Protein 4BGC (pdb70)

B-factor: mean 17.11, std 7.93, range [4.92, 51.23]

GO terms:
  GO:0048471 perinuclear region of cytoplasm (C, IDA)
  GO:0005249 voltage-gated potassium channel activity (F, IDA)
  GO:0005886 plasma membrane (C, IDA)
  GO:0005886 plasma membrane (C, EXP)
  GO:0005244 voltage-gated monoatomic ion channel activity (F, TAS)
  GO:0008076 voltage-gated potassium channel complex (C, TAS)
  GO:0006813 potassium ion transport (P, TAS)
  GO:0005886 plasma membrane (C, TAS)
  GO:0005515 protein binding (F, IPI)

Organism: Homo sapiens (NCBI:txid9606)

Nearest PDB structures (foldseek):
  4bgc-assembly1_A  TM=1.006E+00  e=9.300E-21  Homo sapiens
  6ebk-assembly1_B  TM=9.805E-01  e=2.936E-17  Rattus norvegicus
  3lut-assembly1_B  TM=9.802E-01  e=4.662E-17  Rattus norvegicus
  6ebl-assembly1_D  TM=9.834E-01  e=4.662E-17  Rattus norvegicus
  1eoe-assembly1_A  TM=9.773E-01  e=3.381E-16  Aplysia californica

Solvent-accessible surface area: 6083 Å² total

Secondary structure (DSSP, 8-state):
--EEEEEETTEEEEEETTT---TTSTTT-HHHHGGGEETTTTEEEE-S-HHHHHHHHHHHHTTS-----TTS-HHHHHHHHHHTT--HHHHHHHHHHHT--

Sequence (101 aa):
MERVVVIINISGLRFETQLKTLQFPETLLLGDPKRRMRRYFDPLRNEYFFDRNRPSFDAILYYYYQSGGRRIRRPVNVPIDIFSSEEIRFYQLGEEEAMMEKFRREDEGFL

CATH classification: 3.30.710.10

Structure (mmCIF, N/CA/C/O backbone):
data_4BGC
#
_entry.id   4BGC
#
_cell.length_a   59.740
_cell.length_b   59.740
_cell.length_c   62.330
_cell.angle_alpha   90.00
_cell.angle_beta   90.00
_cell.angle_gamma   90.00
#
_symmetry.space_group_name_H-M   'I 4'
#
loop_
_entity.id
_entity.type
_entity.pdbx_description
1 polymer 'POTASSIUM VOLTAGE-GATED CHANNEL SUBFAMILY A MEMBER 3'
2 water water
#
loop_
_atom_site.group_PDB
_atom_site.id
_atom_site.type_symbol
_atom_site.label_atom_id
_atom_site.label_alt_id
_atom_site.label_comp_id
_atom_site.label_asym_id
_atom_site.label_entity_id
_atom_site.label_seq_id
_atom_site.pdbx_PDB_ins_code
_atom_site.Cartn_x
_atom_site.Cartn_y
_atom_site.Cartn_z
_atom_site.occupancy
_atom_site.B_iso_or_equiv
_atom_site.auth_seq_id
_atom_site.auth_comp_id
_atom_site.auth_asym_id
_atom_site.auth_atom_id
_atom_site.pdbx_PDB_model_num
ATOM 1 N N . MET A 1 1 ? 19.176 -0.203 -32.339 1.00 34.62 51 MET A N 1
ATOM 2 C CA . MET A 1 1 ? 20.569 0.027 -31.845 1.00 32.12 51 MET A CA 1
ATOM 3 C C . MET A 1 1 ? 20.645 -0.015 -30.300 1.00 31.04 51 MET A C 1
ATOM 4 O O . MET A 1 1 ? 20.635 -1.112 -29.700 1.00 31.49 51 MET A O 1
ATOM 6 N N . GLU A 1 2 ? 20.756 1.152 -29.682 1.00 27.95 52 GLU A N 1
ATOM 7 C CA . GLU A 1 2 ? 20.866 1.321 -28.259 1.00 27.87 52 GLU A CA 1
ATOM 8 C C . GLU A 1 2 ? 19.557 0.967 -27.606 1.00 22.13 52 GLU A C 1
ATOM 9 O O . GLU A 1 2 ? 19.551 0.465 -26.487 1.00 25.01 52 GLU A O 1
ATOM 15 N N . ARG A 1 3 ? 18.429 1.241 -28.228 1.00 17.01 53 ARG A N 1
ATOM 16 C CA . ARG A 1 3 ? 17.127 1.012 -27.564 1.00 17.59 53 ARG A CA 1
ATOM 17 C C . ARG A 1 3 ? 16.840 -0.505 -27.575 1.00 18.44 53 ARG A C 1
ATOM 18 O O . ARG A 1 3 ? 17.095 -1.185 -28.589 1.00 20.01 53 ARG A O 1
ATOM 26 N N . VAL A 1 4 ? 16.358 -1.054 -26.476 1.00 13.26 54 VAL A N 1
ATOM 27 C CA . VAL A 1 4 ? 15.963 -2.436 -26.297 1.00 15.49 54 VAL A CA 1
ATOM 28 C C . VAL A 1 4 ? 14.538 -2.460 -25.779 1.00 13.56 54 VAL A C 1
ATOM 29 O O . VAL A 1 4 ? 14.207 -1.684 -24.862 1.00 15.05 54 VAL A O 1
ATOM 33 N N . VAL A 1 5 ? 13.792 -3.394 -26.313 1.00 11.91 55 VAL A N 1
ATOM 34 C CA A VAL A 1 5 ? 12.379 -3.629 -25.911 0.50 10.11 55 VAL A CA 1
ATOM 35 C CA B VAL A 1 5 ? 12.397 -3.593 -25.872 0.50 11.31 55 VAL A CA 1
ATOM 36 C C . VAL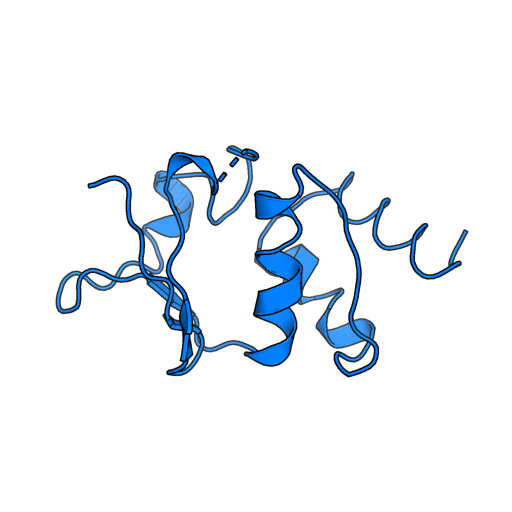 A 1 5 ? 12.316 -4.940 -25.143 1.00 10.69 55 VAL A C 1
ATOM 37 O O . VAL A 1 5 ? 12.771 -5.972 -25.662 1.00 10.67 55 VAL A O 1
ATOM 44 N N . ILE A 1 6 ? 11.750 -4.859 -23.940 1.00 9.41 56 ILE A N 1
ATOM 45 C CA A ILE A 1 6 ? 11.540 -6.025 -23.078 0.80 8.44 56 ILE A CA 1
ATOM 46 C CA B ILE A 1 6 ? 11.529 -5.996 -23.053 0.20 8.85 56 ILE A CA 1
ATOM 47 C C . ILE A 1 6 ? 10.035 -6.132 -22.850 1.00 9.45 56 ILE A C 1
ATOM 48 O O . ILE A 1 6 ? 9.442 -5.211 -22.277 1.00 10.25 56 ILE A O 1
ATOM 57 N N . ASN A 1 7 ? 9.478 -7.234 -23.302 1.00 8.30 57 ASN A N 1
ATOM 58 C CA . ASN A 1 7 ? 8.062 -7.463 -23.201 1.00 8.74 57 ASN A CA 1
ATOM 59 C C . ASN A 1 7 ? 7.808 -8.423 -22.043 1.00 8.34 57 ASN A C 1
ATOM 60 O O . ASN A 1 7 ? 8.187 -9.628 -22.145 1.00 10.10 57 ASN A O 1
ATOM 65 N N . ILE A 1 8 ? 7.223 -7.911 -20.980 1.00 8.00 58 ILE A N 1
ATOM 66 C CA . ILE A 1 8 ? 6.869 -8.756 -19.815 1.00 8.04 58 ILE A CA 1
ATOM 67 C C . ILE A 1 8 ? 5.394 -9.038 -19.882 1.00 8.31 58 ILE A C 1
ATOM 68 O O . ILE A 1 8 ? 4.521 -8.194 -19.662 1.00 8.39 58 ILE A O 1
ATOM 73 N N . SER A 1 9 ? 5.029 -10.267 -20.308 1.00 8.86 59 SER A N 1
ATOM 74 C CA . SER A 1 9 ? 3.630 -10.685 -20.375 1.00 10.68 59 SER A CA 1
ATOM 75 C C . SER A 1 9 ? 2.734 -9.617 -21.068 1.00 9.14 59 SER A C 1
ATOM 76 O O . SER A 1 9 ? 1.576 -9.443 -20.651 1.00 9.01 59 SER A O 1
ATOM 79 N N . GLY A 1 10 ? 3.203 -9.104 -22.206 1.00 9.03 60 GLY A N 1
ATOM 80 C CA . GLY A 1 10 ? 2.425 -8.147 -22.952 1.00 10.87 60 GLY A CA 1
ATOM 81 C C . GLY A 1 10 ? 2.749 -6.695 -22.666 1.00 9.75 60 GLY A C 1
ATOM 82 O O . GLY A 1 10 ? 2.316 -5.842 -23.415 1.00 11.72 60 GLY A O 1
ATOM 83 N N . LEU A 1 11 ? 3.388 -6.357 -21.566 1.00 9.94 61 LEU A N 1
ATOM 84 C CA . LEU A 1 11 ? 3.731 -5.004 -21.190 1.00 9.00 61 LEU A CA 1
ATOM 85 C C . LEU A 1 11 ? 5.126 -4.687 -21.690 1.00 8.23 61 LEU A C 1
ATOM 86 O O . LEU A 1 11 ? 6.095 -5.267 -21.217 1.00 9.27 61 LEU A O 1
ATOM 91 N N . ARG A 1 12 ? 5.207 -3.714 -22.621 1.00 8.93 62 ARG A N 1
ATOM 92 C CA . ARG A 1 12 ? 6.474 -3.406 -23.212 1.00 9.32 62 ARG A CA 1
ATOM 93 C C . ARG A 1 12 ? 7.215 -2.369 -22.441 1.00 9.74 62 ARG A 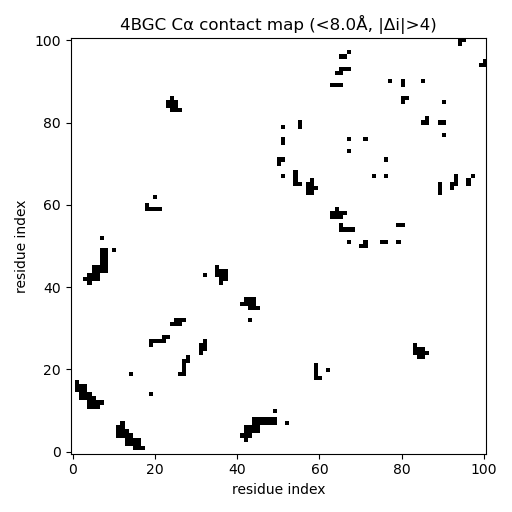C 1
ATOM 94 O O . ARG A 1 12 ? 6.710 -1.267 -22.157 1.00 12.96 62 ARG A O 1
ATOM 102 N N . PHE A 1 13 ? 8.447 -2.630 -22.066 1.00 8.20 63 PHE A N 1
ATOM 103 C CA . PHE A 1 13 ? 9.379 -1.718 -21.511 1.00 10.03 63 PHE A CA 1
ATOM 104 C C . PHE A 1 13 ? 10.457 -1.384 -22.554 1.00 9.75 63 PHE A C 1
ATOM 105 O O . PHE A 1 13 ? 10.766 -2.235 -23.377 1.00 12.18 63 PHE A O 1
ATOM 113 N N . GLU A 1 14 ? 10.898 -0.140 -22.567 1.00 10.74 64 GLU A N 1
ATOM 114 C CA . GLU A 1 14 ? 11.976 0.299 -23.428 1.00 11.48 64 GLU A CA 1
ATOM 115 C C . GLU A 1 14 ? 13.029 0.883 -22.556 1.00 11.35 64 GLU A C 1
ATOM 116 O O . GLU A 1 14 ? 12.770 1.792 -21.819 1.00 13.10 64 GLU A O 1
ATOM 122 N N . THR A 1 15 ? 14.271 0.473 -22.774 1.00 11.09 65 THR A N 1
ATOM 123 C CA . THR A 1 15 ? 15.418 1.016 -22.098 1.00 12.09 65 THR A CA 1
ATOM 124 C C . THR A 1 15 ? 16.574 1.025 -23.072 1.00 13.50 65 THR A C 1
ATOM 125 O O . THR A 1 15 ? 16.414 0.742 -24.221 1.00 17.10 65 THR A O 1
ATOM 129 N N . GLN A 1 16 ? 17.674 1.475 -22.590 1.00 16.14 66 GLN A N 1
ATOM 130 C CA . GLN A 1 16 ? 18.888 1.564 -23.383 1.00 15.40 66 GLN A CA 1
ATOM 131 C C . GLN A 1 16 ? 19.757 0.364 -23.037 1.00 14.48 66 GLN A C 1
ATOM 132 O O . GLN A 1 16 ? 19.833 -0.077 -21.886 1.00 14.09 66 GLN A O 1
ATOM 138 N N . LEU A 1 17 ? 20.490 -0.086 -24.043 1.00 14.58 67 LEU A N 1
ATOM 139 C CA . LEU A 1 17 ? 21.463 -1.071 -23.816 1.00 17.84 67 LEU A CA 1
ATOM 140 C C . LEU A 1 17 ? 22.452 -0.691 -22.744 1.00 15.73 67 LEU A C 1
ATOM 141 O O . LEU A 1 17 ? 22.789 -1.544 -21.901 1.00 17.85 67 LEU A O 1
ATOM 146 N N . LYS A 1 18 ? 22.900 0.562 -22.768 1.00 17.56 68 LYS A N 1
ATOM 147 C CA . LYS A 1 18 ? 23.811 1.042 -21.765 1.00 19.80 68 LYS A CA 1
ATOM 148 C C . LYS A 1 18 ? 23.250 0.867 -20.344 1.00 15.98 68 LYS A C 1
ATOM 149 O O . LYS A 1 18 ? 24.008 0.703 -19.372 1.00 19.72 68 LYS A O 1
ATOM 151 N N . THR A 1 19 ? 21.928 1.071 -20.168 1.00 15.24 69 THR A N 1
ATOM 152 C CA . THR A 1 19 ? 21.309 0.829 -18.836 1.00 13.16 69 THR A CA 1
ATOM 153 C C . THR A 1 19 ? 21.489 -0.618 -18.389 1.00 14.35 69 THR A C 1
ATOM 154 O O . THR A 1 19 ? 21.854 -0.848 -17.246 1.00 14.49 69 THR A O 1
ATOM 158 N N . LEU A 1 20 ? 21.264 -1.533 -19.312 1.00 13.65 70 LEU A N 1
ATOM 159 C CA . LEU A 1 20 ? 21.422 -2.987 -18.919 1.00 14.42 70 LEU A CA 1
ATOM 160 C C . LEU A 1 20 ? 22.861 -3.371 -18.708 1.00 15.49 70 LEU A C 1
ATOM 161 O O . LEU A 1 20 ? 23.210 -4.122 -17.832 1.00 15.77 70 LEU A O 1
ATOM 173 N N . GLN A 1 22 ? 24.871 -1.519 -17.153 1.00 21.50 72 GLN A N 1
ATOM 174 C CA . GLN A 1 22 ? 25.259 -1.162 -15.708 1.00 20.64 72 GLN A CA 1
ATOM 175 C C . GLN A 1 22 ? 25.654 -2.412 -14.876 1.00 20.81 72 GLN A C 1
ATOM 176 O O . GLN A 1 22 ? 26.527 -2.264 -13.919 1.00 21.61 72 GLN A O 1
ATOM 182 N N . PHE A 1 23 ? 25.141 -3.604 -15.302 1.00 19.69 73 PHE A N 1
ATOM 183 C CA . PHE A 1 23 ? 25.362 -4.900 -14.589 1.00 18.18 73 PHE A CA 1
ATOM 184 C C . PHE A 1 23 ? 25.478 -6.064 -15.551 1.00 18.75 73 PHE A C 1
ATOM 185 O O . PHE A 1 23 ? 24.522 -6.796 -15.835 1.00 18.07 73 PHE A O 1
ATOM 193 N N . PRO A 1 24 ? 26.671 -6.197 -16.162 1.00 18.94 74 PRO A N 1
ATOM 194 C CA . PRO A 1 24 ? 26.895 -7.170 -17.220 1.00 21.72 74 PRO A CA 1
ATOM 195 C C . PRO A 1 24 ? 26.774 -8.595 -16.778 1.00 20.34 74 PRO A C 1
ATOM 196 O O . PRO A 1 24 ? 26.418 -9.464 -17.576 1.00 23.16 74 PRO 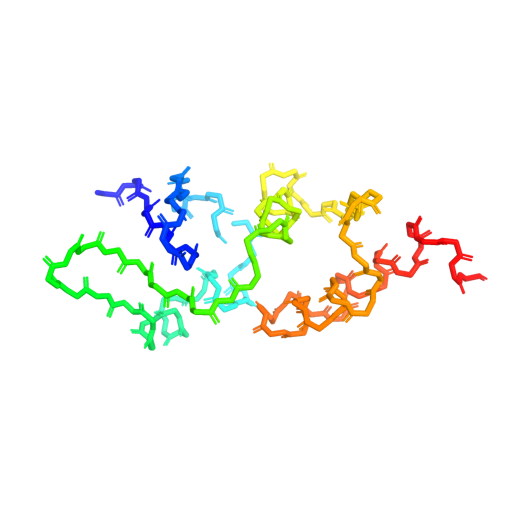A O 1
ATOM 200 N N . GLU A 1 25 ? 26.934 -8.834 -15.497 1.00 20.35 75 GLU A N 1
ATOM 201 C CA . GLU A 1 25 ? 26.863 -10.178 -14.942 1.00 21.29 75 GLU A CA 1
ATOM 202 C C . GLU A 1 25 ? 25.462 -10.572 -14.415 1.00 20.48 75 GLU A C 1
ATOM 203 O O . GLU A 1 25 ? 25.340 -11.102 -13.332 1.00 22.37 75 GLU A O 1
ATOM 209 N N . THR A 1 26 ? 24.475 -10.265 -15.204 1.00 15.39 76 THR A N 1
ATOM 210 C CA . THR A 1 26 ? 23.100 -10.547 -14.918 1.00 14.23 76 THR A CA 1
ATOM 211 C C . THR A 1 26 ? 22.424 -11.130 -16.162 1.00 13.09 76 THR A C 1
ATOM 212 O O . THR A 1 26 ? 23.017 -11.056 -17.285 1.00 14.46 76 THR A O 1
ATOM 216 N N . LEU A 1 27 ? 21.195 -11.568 -16.092 1.00 12.52 77 LEU A N 1
ATOM 217 C CA A LEU A 1 27 ? 20.526 -12.192 -17.220 0.80 11.52 77 LEU A CA 1
ATOM 218 C CA B LEU A 1 27 ? 20.519 -12.170 -17.228 0.20 11.70 77 LEU A CA 1
ATOM 219 C C . LEU A 1 27 ? 20.420 -11.095 -18.334 1.00 11.41 77 LEU A C 1
ATOM 220 O O . LEU A 1 27 ? 20.793 -11.366 -19.495 1.00 14.03 77 LEU A O 1
ATOM 229 N N . LEU A 1 28 ? 19.876 -9.934 -18.004 1.00 10.85 78 LEU A N 1
ATOM 230 C CA . LEU A 1 28 ? 19.605 -8.896 -19.020 1.00 12.27 78 LEU A CA 1
ATOM 231 C C . LEU A 1 28 ? 20.905 -8.250 -19.462 1.00 12.67 78 LEU A C 1
ATOM 232 O O . LEU A 1 28 ? 20.982 -7.679 -20.589 1.00 14.68 78 LEU A O 1
ATOM 237 N N . GLY A 1 29 ? 21.915 -8.244 -18.613 1.00 12.22 79 GLY A N 1
ATOM 238 C CA . GLY A 1 29 ? 23.157 -7.620 -18.934 1.00 14.31 79 GLY A CA 1
ATOM 239 C C . GLY A 1 29 ? 24.149 -8.371 -19.761 1.00 14.60 79 GLY A C 1
ATOM 240 O O . GLY A 1 29 ? 25.024 -7.745 -20.307 1.00 18.10 79 GLY A O 1
ATOM 241 N N . ASP A 1 30 ? 23.937 -9.656 -19.889 1.00 14.15 80 ASP A N 1
ATOM 242 C CA . ASP A 1 30 ? 24.803 -10.549 -20.646 1.00 15.52 80 ASP A CA 1
ATOM 243 C C . ASP A 1 30 ? 24.170 -11.006 -21.956 1.00 15.85 80 ASP A C 1
ATOM 244 O O . ASP A 1 30 ? 23.116 -11.632 -21.939 1.00 14.66 80 ASP A O 1
ATOM 249 N N . PRO A 1 31 ? 24.751 -10.646 -23.126 1.00 16.38 81 PRO A N 1
ATOM 250 C CA . PRO A 1 31 ? 24.129 -10.983 -24.384 1.00 16.40 81 PRO A CA 1
ATOM 251 C C . PRO A 1 31 ? 23.877 -12.476 -24.521 1.00 16.07 81 PRO A C 1
ATOM 252 O O . PRO A 1 31 ? 22.870 -12.900 -25.118 1.00 18.50 81 PRO A O 1
ATOM 256 N N . LYS A 1 32 ? 24.759 -13.281 -23.990 1.00 15.13 82 LYS A N 1
ATOM 257 C CA . LYS A 1 32 ? 24.648 -14.712 -24.110 1.00 17.79 82 LYS A CA 1
ATOM 258 C C . LYS A 1 32 ? 23.487 -15.293 -23.286 1.00 18.01 82 LYS A C 1
ATOM 259 O O . LYS A 1 32 ? 22.866 -16.282 -23.664 1.00 20.65 82 LYS A O 1
ATOM 262 N N . ARG A 1 33 ? 23.168 -14.643 -22.185 1.00 15.58 83 ARG A N 1
ATOM 263 C CA . ARG A 1 33 ? 22.056 -15.113 -21.339 1.00 15.76 83 ARG A CA 1
ATOM 264 C C . ARG A 1 33 ? 20.710 -14.627 -21.820 1.00 15.06 83 ARG A C 1
ATOM 265 O O . ARG A 1 33 ? 19.715 -15.378 -21.842 1.00 17.05 83 ARG A O 1
ATOM 273 N N . ARG A 1 34 ? 20.652 -13.353 -22.197 1.00 13.31 84 ARG A N 1
ATOM 274 C CA . ARG A 1 34 ? 19.358 -12.824 -22.626 1.00 12.10 84 ARG A CA 1
ATOM 275 C C . ARG A 1 34 ? 18.897 -13.422 -23.959 1.00 12.76 84 ARG A C 1
ATOM 276 O O . ARG A 1 34 ? 17.707 -13.391 -24.299 1.00 11.98 84 ARG A O 1
ATOM 284 N N . MET A 1 35 ? 19.851 -13.914 -24.782 1.00 14.37 85 MET A N 1
ATOM 285 C CA . MET A 1 35 ? 19.532 -14.557 -26.056 1.00 14.50 85 MET A CA 1
ATOM 286 C C . MET A 1 35 ? 18.395 -15.566 -25.977 1.00 13.17 85 MET A C 1
ATOM 287 O O . MET A 1 35 ? 17.598 -15.671 -26.919 1.00 16.47 85 MET A O 1
ATOM 292 N N . ARG A 1 36 ? 18.359 -16.335 -24.903 1.00 13.71 86 ARG A N 1
ATOM 293 C CA A ARG A 1 36 ? 17.392 -17.338 -24.664 0.65 15.73 86 ARG A CA 1
ATOM 294 C CA C ARG A 1 36 ? 17.336 -17.343 -24.493 0.35 14.83 86 ARG A CA 1
ATOM 295 C C . ARG A 1 36 ? 15.955 -16.747 -24.775 1.00 14.01 86 ARG A C 1
ATOM 296 O O . ARG A 1 36 ? 15.047 -17.485 -25.081 1.00 17.53 86 ARG A O 1
ATOM 311 N N . TYR A 1 37 ? 15.775 -15.475 -24.486 1.00 12.51 87 TYR A N 1
ATOM 312 C CA . TYR A 1 37 ? 14.446 -14.818 -24.424 1.00 11.96 87 TYR A CA 1
ATOM 313 C C . TYR A 1 37 ? 14.239 -13.927 -25.639 1.00 11.15 87 TYR A C 1
ATOM 314 O O . TYR A 1 37 ? 13.198 -13.255 -25.707 1.00 12.36 87 TYR A O 1
ATOM 323 N N . PHE A 1 38 ? 15.124 -13.888 -26.615 1.00 11.78 88 PHE A N 1
ATOM 324 C CA . PHE A 1 38 ? 14.941 -12.987 -27.735 1.00 11.89 88 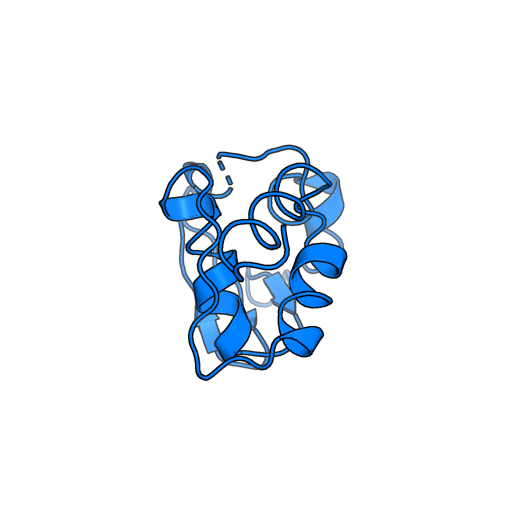PHE A CA 1
ATOM 325 C C . PHE A 1 38 ? 13.977 -13.500 -28.763 1.00 12.64 88 PHE A C 1
ATOM 326 O O . PHE A 1 38 ? 14.002 -14.687 -29.110 1.00 16.19 88 PHE A O 1
ATOM 334 N N . ASP A 1 39 ? 13.085 -12.653 -29.228 1.00 11.74 89 ASP A N 1
ATOM 335 C CA . ASP A 1 39 ? 12.038 -12.954 -30.275 1.00 13.58 89 ASP A CA 1
ATOM 336 C C . ASP A 1 39 ? 12.455 -12.234 -31.537 1.00 12.93 89 ASP A C 1
ATOM 337 O O . ASP A 1 39 ? 12.223 -11.011 -31.682 1.00 13.72 89 ASP A O 1
ATOM 342 N N . PRO A 1 40 ? 13.072 -12.948 -32.511 1.00 15.21 90 PRO A N 1
ATOM 343 C CA . PRO A 1 40 ? 13.478 -12.277 -33.768 1.00 14.90 90 PRO A CA 1
ATOM 344 C C . PRO A 1 40 ? 12.347 -11.740 -34.608 1.00 15.99 90 PRO A C 1
ATOM 345 O O . PRO A 1 40 ? 12.561 -10.877 -35.457 1.00 16.54 90 PRO A O 1
ATOM 349 N N . LEU A 1 41 ? 11.130 -12.264 -34.413 1.00 15.08 91 LEU A N 1
ATOM 350 C CA . LEU A 1 41 ? 9.963 -11.817 -35.223 1.00 16.30 91 LEU A CA 1
ATOM 351 C C . LEU A 1 41 ? 9.513 -10.466 -34.811 1.00 15.81 91 LEU A C 1
ATOM 352 O O . LEU A 1 41 ? 9.025 -9.739 -35.624 1.00 20.45 91 LEU A O 1
ATOM 357 N N . ARG A 1 42 ? 9.638 -10.150 -33.554 1.00 16.47 92 ARG A N 1
ATOM 358 C CA . ARG A 1 42 ? 9.254 -8.840 -33.042 1.00 17.08 92 ARG A CA 1
ATOM 359 C C . ARG A 1 42 ? 10.418 -7.960 -32.583 1.00 15.94 92 ARG A C 1
ATOM 360 O O . ARG A 1 42 ? 10.204 -6.850 -32.139 1.00 19.30 92 ARG A O 1
ATOM 368 N N . ASN A 1 43 ? 11.667 -8.431 -32.650 1.00 14.73 93 ASN A N 1
ATOM 369 C CA . ASN A 1 43 ? 12.810 -7.641 -32.216 1.00 15.37 93 ASN A CA 1
ATOM 370 C C . ASN A 1 43 ? 12.631 -7.162 -30.787 1.00 14.34 93 ASN A C 1
ATOM 371 O O . ASN A 1 43 ? 12.814 -5.932 -30.490 1.00 14.91 93 ASN A O 1
ATOM 376 N N . GLU A 1 44 ? 12.357 -8.141 -29.903 1.00 12.71 94 GLU A N 1
ATOM 377 C CA . GLU A 1 44 ? 12.190 -7.830 -28.485 1.00 11.29 94 GLU A CA 1
ATOM 378 C C . GLU A 1 44 ? 12.530 -9.035 -27.664 1.00 11.11 94 GLU A C 1
ATOM 379 O O . GLU A 1 44 ? 12.519 -10.151 -28.206 1.00 11.59 94 GLU A O 1
ATOM 385 N N . TYR A 1 45 ? 12.723 -8.850 -26.374 1.00 10.52 95 TYR A N 1
ATOM 386 C CA . TYR A 1 45 ? 12.813 -9.953 -25.433 1.00 10.88 95 TYR A CA 1
ATOM 387 C C . TYR A 1 45 ? 11.523 -10.234 -24.813 1.00 10.66 95 TYR A C 1
ATOM 388 O O . TYR A 1 45 ? 10.753 -9.273 -24.604 1.00 15.00 95 TYR A O 1
ATOM 397 N N . PHE A 1 46 ? 11.105 -11.467 -24.598 1.00 10.14 96 PHE A N 1
ATOM 398 C CA . PHE A 1 46 ? 9.823 -11.788 -23.982 1.00 10.15 96 PHE A CA 1
ATOM 399 C C . PHE A 1 46 ? 10.022 -12.656 -22.744 1.00 10.28 96 PHE A C 1
ATOM 400 O O . PHE A 1 46 ? 10.690 -13.713 -22.777 1.00 10.99 96 PHE A O 1
ATOM 408 N N . PHE A 1 47 ? 9.348 -12.265 -21.662 1.00 10.13 97 PHE A N 1
ATOM 409 C CA . PHE A 1 47 ? 9.302 -12.959 -20.397 1.00 10.07 97 PHE A CA 1
ATOM 410 C C . PHE A 1 47 ? 7.829 -13.093 -19.960 1.00 9.68 97 PHE A C 1
ATOM 411 O O . PHE A 1 47 ? 7.113 -12.133 -19.849 1.00 10.83 97 PHE A O 1
ATOM 419 N N . ASP A 1 48 ? 7.417 -14.370 -19.727 1.00 10.37 98 ASP A N 1
ATOM 420 C CA . ASP A 1 48 ? 6.046 -14.716 -19.293 1.00 10.38 98 ASP A CA 1
ATOM 421 C C . ASP A 1 48 ? 6.096 -14.629 -17.792 1.00 9.69 98 ASP A C 1
ATOM 422 O O . ASP A 1 48 ? 5.972 -15.651 -17.070 1.00 11.92 98 ASP A O 1
ATOM 427 N N . ARG A 1 49 ? 6.220 -13.433 -17.249 1.00 9.95 99 ARG A N 1
ATOM 428 C CA . ARG A 1 49 ? 6.496 -13.211 -15.832 1.00 9.34 99 ARG A CA 1
ATOM 429 C C . ARG A 1 49 ? 5.699 -12.034 -15.276 1.00 9.93 99 ARG A C 1
ATOM 430 O O . ARG A 1 49 ? 4.984 -11.352 -15.975 1.00 10.17 99 ARG A O 1
ATOM 438 N N . ASN A 1 50 ? 5.895 -11.812 -13.970 1.00 9.44 100 ASN A N 1
ATOM 439 C CA . ASN A 1 50 ? 5.105 -10.786 -13.297 1.00 8.92 100 ASN A CA 1
ATOM 440 C C . ASN A 1 50 ? 5.418 -9.370 -13.745 1.00 8.86 100 ASN A C 1
ATOM 441 O O . ASN A 1 50 ? 6.593 -8.938 -13.698 1.00 10.41 100 ASN A O 1
ATOM 446 N N . ARG A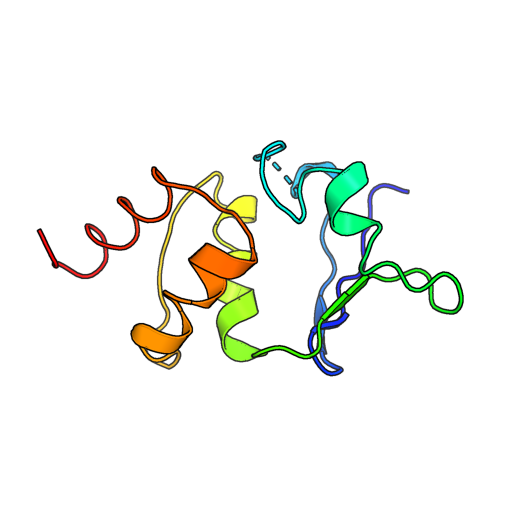 1 51 ? 4.390 -8.669 -14.174 1.00 9.29 101 ARG A N 1
ATOM 447 C CA . ARG A 1 51 ? 4.566 -7.323 -14.670 1.00 9.10 101 ARG A CA 1
ATOM 448 C C . ARG A 1 51 ? 4.853 -6.280 -13.589 1.00 8.71 101 ARG A C 1
ATOM 449 O O . ARG A 1 51 ? 5.797 -5.490 -13.803 1.00 9.50 101 ARG A O 1
ATOM 457 N N . PRO A 1 52 ? 4.154 -6.200 -12.477 1.00 9.61 102 PRO A N 1
ATOM 458 C CA . PRO A 1 52 ? 4.478 -5.122 -11.491 1.00 8.67 102 PRO A CA 1
ATOM 459 C C . PRO A 1 52 ? 5.920 -5.183 -10.957 1.00 9.14 102 PRO A C 1
ATOM 460 O O . PRO A 1 52 ? 6.519 -4.159 -10.720 1.00 9.99 102 PRO A O 1
ATOM 464 N N . SER A 1 53 ? 6.440 -6.395 -10.827 1.00 8.47 103 SER A N 1
ATOM 465 C CA . SER A 1 53 ? 7.812 -6.501 -10.345 1.00 8.56 103 SER A CA 1
ATOM 466 C C . SER A 1 53 ? 8.836 -5.848 -11.260 1.00 8.97 103 SER A C 1
ATOM 467 O O . SER A 1 53 ? 9.896 -5.435 -10.800 1.00 8.84 103 SER A O 1
ATOM 470 N N . PHE A 1 54 ? 8.570 -5.834 -12.555 1.00 8.94 104 PHE A N 1
ATOM 471 C CA . PHE A 1 54 ? 9.574 -5.465 -13.468 1.00 8.87 104 PHE A CA 1
ATOM 472 C C . PHE A 1 54 ? 9.925 -3.986 -13.379 1.00 8.62 104 PHE A C 1
ATOM 473 O O . PHE A 1 54 ? 11.064 -3.641 -13.678 1.00 8.53 104 PHE A O 1
ATOM 481 N N . ASP A 1 55 ? 9.028 -3.102 -12.974 1.00 8.49 105 ASP A N 1
ATOM 482 C CA . ASP A 1 55 ? 9.452 -1.766 -12.729 1.00 9.01 105 ASP A CA 1
ATOM 483 C C . ASP A 1 55 ? 10.641 -1.694 -11.763 1.00 9.09 105 ASP A C 1
ATOM 484 O O . ASP A 1 55 ? 11.560 -0.821 -11.922 1.00 10.52 105 ASP A O 1
ATOM 489 N N . ALA A 1 56 ? 10.596 -2.469 -10.727 1.00 9.08 106 ALA A N 1
ATOM 490 C CA . ALA A 1 56 ? 11.608 -2.453 -9.684 1.00 9.99 106 ALA A CA 1
ATOM 491 C C . ALA A 1 56 ? 12.910 -3.107 -10.186 1.00 9.54 106 ALA A C 1
ATOM 492 O O . ALA A 1 56 ? 13.980 -2.730 -9.788 1.00 10.66 106 ALA A O 1
ATOM 494 N N . ILE A 1 57 ? 12.793 -4.186 -10.982 1.00 8.20 107 ILE A N 1
ATOM 495 C CA . ILE A 1 57 ? 13.978 -4.790 -11.580 1.00 8.07 107 ILE A CA 1
ATOM 496 C C . ILE A 1 57 ? 14.651 -3.771 -12.507 1.00 9.29 107 ILE A C 1
ATOM 497 O O . ILE A 1 57 ? 15.862 -3.558 -12.452 1.00 9.96 107 ILE A O 1
ATOM 502 N N . LEU A 1 58 ? 13.884 -3.109 -13.360 1.00 8.53 108 LEU A N 1
ATOM 503 C CA . LEU A 1 58 ? 14.442 -2.096 -14.227 1.00 9.04 108 LEU A CA 1
ATOM 504 C C . LEU A 1 58 ? 15.054 -0.917 -13.438 1.00 9.66 108 LEU A C 1
ATOM 505 O O . LEU A 1 58 ? 16.119 -0.408 -13.816 1.00 10.10 108 LEU A O 1
ATOM 510 N N . TYR A 1 59 ? 14.414 -0.549 -12.343 1.00 9.41 109 TYR A N 1
ATOM 511 C CA A TYR A 1 59 ? 14.947 0.572 -11.585 0.50 9.38 109 TYR A CA 1
ATOM 512 C CA B TYR A 1 59 ? 14.906 0.524 -11.444 0.50 10.09 109 TYR A CA 1
ATOM 513 C C . TYR A 1 59 ? 16.312 0.199 -10.977 1.00 10.93 109 TYR A C 1
ATOM 514 O O . TYR A 1 59 ? 17.159 1.082 -10.808 1.00 11.57 109 TYR A O 1
ATOM 531 N N . TYR A 1 60 ? 16.559 -1.059 -10.638 1.00 10.43 110 TYR A N 1
ATOM 532 C CA . TYR A 1 60 ? 17.928 -1.461 -10.160 1.00 10.70 110 TYR A CA 1
ATOM 533 C C . TYR A 1 60 ? 18.966 -1.006 -11.184 1.00 11.69 110 TYR A C 1
ATOM 534 O O . TYR A 1 60 ? 20.035 -0.434 -10.830 1.00 12.13 110 TYR A O 1
ATOM 543 N N . TYR A 1 61 ? 18.719 -1.267 -12.477 1.00 10.80 111 TYR A N 1
ATOM 544 C CA . TYR A 1 61 ? 19.617 -0.829 -13.502 1.00 11.09 111 TYR A CA 1
ATOM 545 C C . TYR A 1 61 ? 19.684 0.667 -13.671 1.00 11.46 111 TYR A C 1
ATOM 546 O O . TYR A 1 61 ? 20.740 1.292 -13.757 1.00 13.18 111 TYR A O 1
ATOM 555 N N . GLN A 1 62 ? 18.510 1.270 -13.768 1.00 11.08 112 GLN A N 1
ATOM 556 C CA . GLN A 1 62 ? 18.444 2.728 -14.050 1.00 11.60 112 GLN A CA 1
ATOM 557 C C . GLN A 1 62 ? 19.121 3.534 -12.949 1.00 12.61 112 GLN A C 1
ATOM 558 O O . GLN A 1 62 ? 19.734 4.558 -13.207 1.00 14.14 112 GLN A O 1
ATOM 564 N N . SER A 1 63 ? 18.978 3.102 -11.726 1.00 12.32 113 SER A N 1
ATOM 565 C CA . SER A 1 63 ? 19.453 3.806 -10.548 1.00 13.17 113 SER A CA 1
ATOM 566 C C . SER A 1 63 ? 20.915 3.467 -10.263 1.00 15.66 113 SER A C 1
ATOM 567 O O . SER A 1 63 ? 21.478 4.034 -9.311 1.00 16.44 113 SER A O 1
ATOM 570 N N . GLY A 1 64 ? 21.529 2.569 -11.052 1.00 14.46 114 GLY A N 1
ATOM 571 C CA . GLY A 1 64 ? 22.921 2.150 -10.729 1.00 16.32 114 GLY A CA 1
ATOM 572 C C . GLY A 1 64 ? 23.075 1.239 -9.542 1.00 17.58 114 GLY A C 1
ATOM 573 O O . GLY A 1 64 ? 24.138 1.184 -8.890 1.00 18.52 114 GLY A O 1
ATOM 574 N N . GLY A 1 65 ? 22.032 0.523 -9.204 1.00 14.89 115 GLY A N 1
ATOM 575 C CA . GLY A 1 65 ? 22.060 -0.472 -8.248 1.00 14.90 115 GLY A CA 1
ATOM 576 C C . GLY A 1 65 ? 21.223 -0.414 -7.026 1.00 14.69 115 GLY A C 1
ATOM 577 O O . GLY A 1 65 ? 21.499 -1.193 -6.117 1.00 17.73 115 GLY A O 1
ATOM 578 N N . ARG A 1 66 ? 20.154 0.366 -7.014 1.00 13.72 116 ARG A N 1
ATOM 579 C CA A ARG A 1 66 ? 19.373 0.397 -5.814 0.50 14.04 116 ARG A CA 1
ATOM 580 C CA B ARG A 1 66 ? 19.304 0.481 -5.831 0.50 14.61 116 ARG A CA 1
ATOM 581 C C . ARG A 1 66 ? 18.229 -0.602 -5.935 1.00 12.40 116 ARG A C 1
ATOM 582 O O . ARG A 1 66 ? 17.579 -0.753 -7.004 1.00 12.80 116 ARG A O 1
ATOM 597 N N . ILE A 1 67 ? 17.951 -1.298 -4.820 1.00 12.53 117 ILE A N 1
ATOM 598 C CA . ILE A 1 67 ? 16.825 -2.208 -4.698 1.00 10.48 117 ILE A CA 1
ATOM 599 C C . ILE A 1 67 ? 15.749 -1.528 -3.862 1.00 10.82 117 ILE A C 1
ATOM 600 O O . ILE A 1 67 ? 15.994 -1.206 -2.695 1.00 12.40 117 ILE A O 1
ATOM 605 N N . ARG A 1 68 ? 14.575 -1.293 -4.463 1.00 11.10 118 ARG A N 1
ATOM 606 C CA . ARG A 1 68 ? 13.430 -0.723 -3.791 1.00 11.46 118 ARG A CA 1
ATOM 607 C C . ARG A 1 68 ? 12.167 -1.457 -4.236 1.00 10.58 118 ARG A C 1
ATOM 608 O O . ARG A 1 68 ? 11.603 -1.207 -5.321 1.00 13.25 118 ARG A O 1
ATOM 616 N N . ARG A 1 69 ? 11.728 -2.383 -3.400 1.00 12.73 119 ARG A N 1
ATOM 617 C CA . ARG A 1 69 ? 10.453 -3.051 -3.630 1.00 10.89 119 ARG A CA 1
ATOM 618 C C . ARG A 1 69 ? 9.234 -2.124 -3.430 1.00 11.77 119 ARG A C 1
ATOM 619 O O . ARG A 1 69 ? 9.081 -1.645 -2.365 1.00 12.90 119 ARG A O 1
ATOM 627 N N . PRO A 1 70 ? 8.388 -1.946 -4.443 1.00 12.33 120 PRO A N 1
ATOM 628 C CA . PRO A 1 70 ? 7.139 -1.230 -4.243 1.00 12.55 120 PRO A CA 1
ATOM 629 C C . PRO A 1 70 ? 6.202 -2.007 -3.392 1.00 11.67 120 PRO A C 1
ATOM 630 O O . PRO A 1 70 ? 6.184 -3.244 -3.413 1.00 12.82 120 PRO A O 1
ATOM 634 N N . VAL A 1 71 ? 5.378 -1.296 -2.557 1.00 12.24 121 VAL A N 1
ATOM 635 C CA . VAL A 1 71 ? 4.545 -2.002 -1.615 1.00 11.54 121 VAL A CA 1
ATOM 636 C C . VAL A 1 71 ? 3.579 -2.931 -2.338 1.00 11.31 121 VAL A C 1
ATOM 637 O O . VAL A 1 71 ? 3.091 -3.925 -1.717 1.00 12.36 121 VAL A O 1
ATOM 641 N N . ASN A 1 72 ? 3.181 -2.626 -3.606 1.00 11.23 122 ASN A N 1
ATOM 642 C CA . ASN A 1 72 ? 2.274 -3.489 -4.290 1.00 11.02 122 ASN A CA 1
ATOM 643 C C . ASN A 1 72 ? 2.851 -4.721 -4.903 1.00 11.33 122 ASN A C 1
ATOM 644 O O . ASN A 1 72 ? 2.098 -5.443 -5.524 1.00 13.80 122 ASN A O 1
ATOM 649 N N . VAL A 1 73 ? 4.168 -4.973 -4.742 1.00 10.61 123 VAL A N 1
ATOM 650 C CA . VAL A 1 73 ? 4.741 -6.201 -5.182 1.00 12.03 123 VAL A CA 1
ATOM 651 C C . VAL A 1 73 ? 5.045 -7.038 -3.960 1.00 10.68 123 VAL A C 1
ATOM 652 O O . VAL A 1 73 ? 5.887 -6.683 -3.134 1.00 11.98 123 VAL A O 1
ATOM 656 N N . PRO A 1 74 ? 4.367 -8.166 -3.788 1.00 11.52 124 PRO A N 1
ATOM 657 C CA . PRO A 1 74 ? 4.611 -9.006 -2.586 1.00 11.09 124 PRO A CA 1
ATOM 658 C C . PRO A 1 74 ? 6.065 -9.382 -2.449 1.00 10.82 124 PRO A C 1
ATOM 659 O O . PRO A 1 74 ? 6.762 -9.657 -3.422 1.00 12.16 124 PRO A O 1
ATOM 663 N N . ILE A 1 75 ? 6.514 -9.486 -1.207 1.00 11.38 125 ILE A N 1
ATOM 664 C CA . ILE A 1 75 ? 7.906 -9.795 -0.828 1.00 12.12 125 ILE A CA 1
ATOM 665 C C . ILE A 1 75 ? 8.441 -10.991 -1.535 1.00 11.22 125 ILE A C 1
ATOM 666 O O . ILE A 1 75 ? 9.540 -10.967 -2.146 1.00 12.82 125 ILE A O 1
ATOM 671 N N . ASP A 1 76 ? 7.687 -12.081 -1.533 1.00 11.45 126 ASP A N 1
ATOM 672 C CA . ASP A 1 76 ? 8.219 -13.357 -2.061 1.00 12.45 126 ASP A CA 1
ATOM 673 C C . ASP A 1 76 ? 8.096 -13.420 -3.552 1.00 12.07 126 ASP A C 1
ATOM 674 O O . ASP A 1 76 ? 8.811 -14.191 -4.197 1.00 17.55 126 ASP A O 1
ATOM 679 N N . ILE A 1 77 ? 7.249 -12.592 -4.140 1.00 10.73 127 ILE A N 1
ATOM 680 C CA . ILE A 1 77 ? 7.304 -12.391 -5.600 1.00 10.43 127 ILE A CA 1
ATOM 681 C C . ILE A 1 77 ? 8.587 -11.698 -6.001 1.00 9.66 127 ILE A C 1
ATOM 682 O O . ILE A 1 77 ? 9.288 -12.143 -6.884 1.00 10.55 127 ILE A O 1
ATOM 687 N N . PHE A 1 78 ? 8.891 -10.570 -5.323 1.00 10.47 128 PHE A N 1
ATOM 688 C CA . PHE A 1 78 ? 10.053 -9.794 -5.702 1.00 9.66 128 PHE A CA 1
ATOM 689 C C . PHE A 1 78 ? 11.328 -10.583 -5.514 1.00 9.52 128 PHE A C 1
ATOM 690 O O . PHE A 1 78 ? 12.210 -10.559 -6.351 1.00 9.75 128 PHE A O 1
ATOM 698 N N . SER A 1 79 ? 11.402 -11.325 -4.390 1.00 10.34 129 SER A N 1
ATOM 699 C CA A SER A 1 79 ? 12.613 -12.123 -4.091 0.50 12.43 129 SER A CA 1
ATOM 700 C CA B SER A 1 79 ? 12.684 -11.997 -4.131 0.50 10.73 129 SER A CA 1
ATOM 701 C C . SER A 1 79 ? 12.913 -13.093 -5.214 1.00 9.88 129 SER A C 1
ATOM 702 O O . SER A 1 79 ? 14.079 -13.292 -5.636 1.00 11.79 129 SER A O 1
ATOM 707 N N . GLU A 1 80 ? 11.889 -13.765 -5.657 1.00 10.10 130 GLU A N 1
ATOM 708 C CA . GLU A 1 80 ? 12.004 -14.734 -6.726 1.00 11.05 130 GLU A CA 1
ATOM 709 C C . GLU A 1 80 ? 12.453 -14.059 -8.070 1.00 10.15 130 GLU A C 1
ATOM 710 O O . GLU A 1 80 ? 13.183 -14.639 -8.848 1.00 11.11 130 GLU A O 1
ATOM 716 N N . GLU A 1 81 ? 11.931 -12.854 -8.327 1.00 9.92 131 GLU A N 1
ATOM 717 C CA . GLU A 1 81 ? 12.342 -12.133 -9.495 1.00 10.46 131 GLU A CA 1
ATOM 718 C C . GLU A 1 81 ? 13.828 -11.728 -9.439 1.00 8.74 131 GLU A C 1
ATOM 719 O O . GLU A 1 81 ? 14.508 -11.850 -10.446 1.00 10.38 131 GLU A O 1
ATOM 725 N N . ILE A 1 82 ? 14.290 -11.300 -8.265 1.00 9.47 132 ILE A N 1
ATOM 726 C CA . ILE A 1 82 ? 15.714 -11.041 -8.118 1.00 10.58 132 ILE A CA 1
ATOM 727 C C . ILE A 1 82 ? 16.498 -12.237 -8.506 1.00 10.99 132 ILE A C 1
ATOM 728 O O . ILE A 1 82 ? 17.567 -12.148 -9.186 1.00 11.48 132 ILE A O 1
ATOM 733 N N . ARG A 1 83 ? 16.073 -13.394 -7.984 1.00 10.92 133 ARG A N 1
ATOM 734 C CA . ARG A 1 83 ? 16.744 -14.659 -8.304 1.00 10.81 133 ARG A CA 1
ATOM 735 C C . ARG A 1 83 ? 16.705 -14.943 -9.816 1.00 10.34 133 ARG A C 1
ATOM 736 O O . ARG A 1 83 ? 17.757 -15.147 -10.463 1.00 12.16 133 ARG A O 1
ATOM 744 N N . PHE A 1 84 ? 15.546 -14.889 -10.396 1.00 9.92 134 PHE A N 1
ATOM 745 C CA . PHE A 1 84 ? 15.413 -15.225 -11.816 1.00 9.60 134 PHE A CA 1
ATOM 746 C C . PHE A 1 84 ? 16.233 -14.329 -12.717 1.00 10.01 134 PHE A C 1
ATOM 747 O O . PHE A 1 84 ? 16.928 -14.800 -13.677 1.00 10.81 134 PHE A O 1
ATOM 755 N N . TYR A 1 85 ? 16.236 -13.022 -12.480 1.00 9.96 135 TYR A N 1
ATOM 756 C CA . TYR A 1 85 ? 16.959 -12.083 -13.307 1.00 9.60 135 TYR A CA 1
ATOM 757 C C . TYR A 1 85 ? 18.459 -12.100 -13.014 1.00 11.15 135 TYR A C 1
ATOM 758 O O . TYR A 1 85 ? 19.257 -11.352 -13.639 1.00 10.89 135 TYR A O 1
ATOM 767 N N . GLN A 1 86 ? 18.874 -12.959 -12.064 1.00 10.62 136 GLN A N 1
ATOM 768 C CA . GLN A 1 86 ? 20.309 -13.185 -11.819 1.00 11.07 136 GLN A CA 1
ATOM 769 C C . GLN A 1 86 ? 20.969 -11.912 -11.394 1.00 11.81 136 GLN A C 1
ATOM 770 O O . GLN A 1 86 ? 22.111 -11.692 -11.716 1.00 13.70 136 GLN A O 1
ATOM 776 N N . LEU A 1 87 ? 20.317 -11.109 -10.574 1.00 12.38 137 LEU A N 1
ATOM 777 C CA . LEU A 1 87 ? 20.922 -9.860 -10.093 1.00 12.71 137 LEU A CA 1
ATOM 778 C C . LEU A 1 87 ? 22.082 -10.117 -9.127 1.00 14.12 137 LEU A C 1
ATOM 779 O O . LEU A 1 87 ? 22.978 -9.308 -9.099 1.00 15.70 137 LEU A O 1
ATOM 784 N N . GLY A 1 88 ? 22.014 -11.202 -8.416 1.00 13.90 138 GLY A N 1
ATOM 785 C CA . GLY A 1 88 ? 23.173 -11.701 -7.610 1.00 14.34 138 GLY A CA 1
ATOM 786 C C . GLY A 1 88 ? 23.072 -11.442 -6.138 1.00 14.79 138 GLY A C 1
ATOM 787 O O . GLY A 1 88 ? 22.156 -10.796 -5.632 1.00 14.78 138 GLY A O 1
ATOM 788 N N . GLU A 1 89 ? 24.091 -11.907 -5.441 1.00 16.01 139 GLU A N 1
ATOM 789 C CA . GLU A 1 89 ? 24.139 -11.775 -4.006 1.00 16.75 139 GLU A CA 1
ATOM 790 C C . GLU A 1 89 ? 24.137 -10.389 -3.461 1.00 16.23 139 GLU A C 1
ATOM 791 O O . GLU A 1 89 ? 23.486 -10.143 -2.454 1.00 18.44 139 GLU A O 1
ATOM 797 N N . GLU A 1 90 ? 24.875 -9.438 -4.054 1.00 17.74 140 GLU A N 1
ATOM 798 C CA A GLU A 1 90 ? 24.822 -8.061 -3.542 0.50 18.13 140 GLU A CA 1
ATOM 799 C CA B GLU A 1 90 ? 24.824 -8.072 -3.584 0.50 18.66 140 GLU A CA 1
ATOM 800 C C . GLU A 1 90 ? 23.431 -7.472 -3.701 1.00 17.56 140 GLU A C 1
ATOM 801 O O . GLU A 1 90 ? 23.003 -6.739 -2.831 1.00 18.09 140 GLU A O 1
ATOM 812 N N . ALA A 1 91 ? 22.732 -7.768 -4.806 1.00 16.00 141 ALA A N 1
ATOM 813 C CA . ALA A 1 91 ? 21.377 -7.297 -4.956 1.00 15.11 141 ALA A CA 1
ATOM 814 C C . ALA A 1 91 ? 20.485 -7.879 -3.847 1.00 13.04 141 ALA A C 1
ATOM 815 O O . ALA A 1 91 ? 19.579 -7.191 -3.301 1.00 12.68 141 ALA A O 1
ATOM 817 N N . MET A 1 92 ? 20.614 -9.197 -3.555 1.00 13.81 142 MET A N 1
ATOM 818 C CA A MET A 1 92 ? 19.836 -9.770 -2.519 0.60 13.77 142 MET A CA 1
ATOM 819 C CA B MET A 1 92 ? 19.836 -9.764 -2.457 0.40 13.82 142 MET A CA 1
ATOM 820 C C . MET A 1 92 ? 20.127 -9.129 -1.134 1.00 15.27 142 MET A C 1
ATOM 821 O O . MET A 1 92 ? 19.205 -8.938 -0.299 1.00 16.34 142 MET A O 1
ATOM 830 N N . GL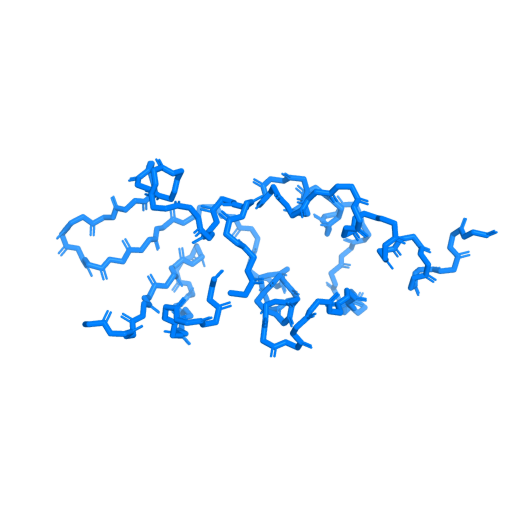U A 1 93 ? 21.365 -8.788 -0.875 1.00 15.05 143 GLU A N 1
ATOM 831 C CA . GLU A 1 93 ? 21.702 -8.130 0.358 1.00 17.36 143 GLU A CA 1
ATOM 832 C C . GLU A 1 93 ? 21.065 -6.724 0.409 1.00 16.12 143 GLU A C 1
ATOM 833 O O . GLU A 1 93 ? 20.537 -6.344 1.465 1.00 16.35 143 GLU A O 1
ATOM 836 N N . LYS A 1 94 ? 21.033 -6.021 -0.721 1.00 14.83 144 LYS A N 1
ATOM 837 C CA . LYS A 1 94 ? 20.310 -4.755 -0.784 1.00 13.91 144 LYS A CA 1
ATOM 838 C C . LYS A 1 94 ? 18.901 -4.882 -0.535 1.00 13.25 144 LYS A C 1
ATOM 839 O O . LYS A 1 94 ? 18.326 -4.059 0.120 1.00 15.01 144 LYS A O 1
ATOM 845 N N . PHE A 1 95 ? 18.310 -5.956 -1.017 1.00 13.10 145 PHE A N 1
ATOM 846 C CA . PHE A 1 95 ? 16.898 -6.193 -0.774 1.00 13.32 145 PHE A CA 1
ATOM 847 C C . PHE A 1 95 ? 16.672 -6.377 0.740 1.00 13.78 145 PHE A C 1
ATOM 848 O O . PHE A 1 95 ? 15.762 -5.780 1.328 1.00 14.33 145 PHE A O 1
ATOM 856 N N . ARG A 1 96 ? 17.450 -7.237 1.393 1.00 13.50 146 ARG A N 1
ATOM 857 C CA A ARG A 1 96 ? 17.299 -7.442 2.837 0.70 15.03 146 ARG A CA 1
ATOM 858 C CA B ARG A 1 96 ? 17.203 -7.443 2.818 0.30 14.82 146 ARG A CA 1
ATOM 859 C C . ARG A 1 96 ? 17.378 -6.165 3.604 1.00 15.20 146 ARG A C 1
ATOM 860 O O . ARG A 1 96 ? 16.591 -5.912 4.528 1.00 16.29 146 ARG A O 1
ATOM 875 N N . GLU A 1 97 ? 18.350 -5.336 3.263 1.00 15.61 147 GLU A N 1
ATOM 876 C CA . GLU A 1 97 ? 18.586 -4.096 3.935 1.00 17.77 147 GLU A CA 1
ATOM 877 C C . GLU A 1 97 ? 17.439 -3.166 3.741 1.00 18.76 147 GLU A C 1
ATOM 878 O O . GLU A 1 97 ? 16.972 -2.576 4.675 1.00 20.67 147 GLU A O 1
ATOM 881 N N . ASP A 1 98 ? 16.937 -3.038 2.519 1.00 17.55 148 ASP A N 1
ATOM 882 C CA . ASP A 1 98 ? 15.869 -2.165 2.243 1.00 17.77 148 ASP A CA 1
ATOM 883 C C . ASP A 1 98 ? 14.550 -2.617 2.900 1.00 16.47 148 ASP A C 1
ATOM 884 O O . ASP A 1 98 ? 13.760 -1.777 3.315 1.00 18.26 148 ASP A O 1
ATOM 889 N N . GLU A 1 99 ? 14.384 -3.934 3.088 1.00 14.81 149 GLU A N 1
ATOM 890 C CA . GLU A 1 99 ? 13.193 -4.504 3.735 1.00 15.44 149 GLU A CA 1
ATOM 891 C C . GLU A 1 99 ? 13.266 -4.439 5.276 1.00 16.72 149 GLU A C 1
ATOM 892 O O . GLU A 1 99 ? 12.267 -4.737 5.944 1.00 17.81 149 GLU A O 1
ATOM 898 N N . GLY A 1 100 ? 14.383 -3.988 5.830 1.00 16.52 150 GLY A N 1
ATOM 899 C CA . GLY A 1 100 ? 14.508 -4.034 7.297 1.00 16.75 150 GLY A CA 1
ATOM 900 C C . GLY A 1 100 ? 14.798 -5.428 7.838 1.00 16.61 150 GLY A C 1
ATOM 901 O O . GLY A 1 100 ? 14.738 -5.662 9.064 1.00 18.32 150 GLY A O 1
ATOM 902 N N . PHE A 1 101 ? 15.191 -6.355 6.996 1.00 17.00 151 PHE A N 1
ATOM 903 C CA . PHE A 1 101 ? 15.372 -7.715 7.414 1.00 16.36 151 PHE A CA 1
ATOM 904 C C . PHE A 1 101 ? 16.707 -7.993 8.127 1.00 20.00 151 PHE A C 1
ATOM 905 O O . PHE A 1 101 ? 16.878 -9.067 8.636 1.00 23.70 151 PHE A O 1
ATOM 913 N N . LEU A 1 102 ? 17.593 -6.995 8.228 1.00 20.49 152 LEU A N 1
ATOM 914 C CA . LEU A 1 102 ? 18.814 -7.188 8.987 1.00 23.86 152 LEU A CA 1
ATOM 915 C C . LEU A 1 102 ? 18.564 -6.812 10.424 1.00 26.10 152 LEU A C 1
ATOM 916 O O . LEU A 1 102 ? 19.533 -6.956 11.196 1.00 27.76 152 LEU A O 1
#

Radius of gyration: 13.21 Å; Cα contacts (8 Å, |Δi|>4): 140; chains: 1; bounding box: 25×21×44 Å

InterPro domains:
  IPR000210 BTB/POZ domain [SM00225] (104-204)
  IPR003131 Potassium channel tetramerisation-type BTB domain [PF02214] (106-196)
  IPR003968 Potassium channel, voltage dependent, Kv [PR01491] (146-156)
  IPR003968 Potassium channel, voltage dependent, Kv [PR01491] (373-381)
  IPR003968 Potassium channel, voltage dependent, Kv 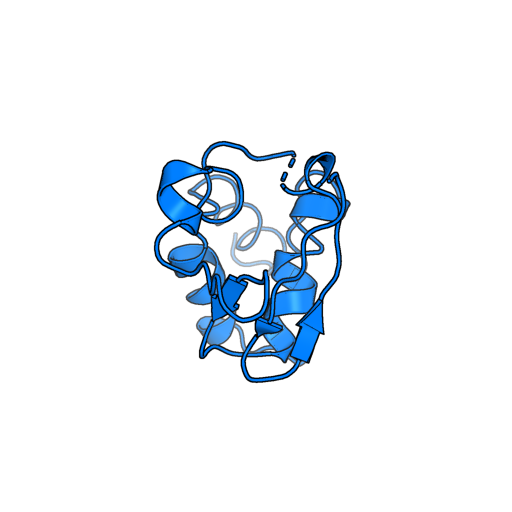[PR01491] (397-411)
  IPR003968 Potassium channel, voltage dependent, Kv [PR01491] (468-479)
  IPR003972 Potassium channel, voltage dependent, Kv1 [PR01496] (133-144)
  IPR003972 Potassium channel, voltage dependent, Kv1 [PR01496] (147-157)
  IPR003972 Potassium channel, voltage dependent, Kv1 [PR01496] (190-201)
  IPR003972 Potassium channel, voltage dependent, Kv1 [PR01496] 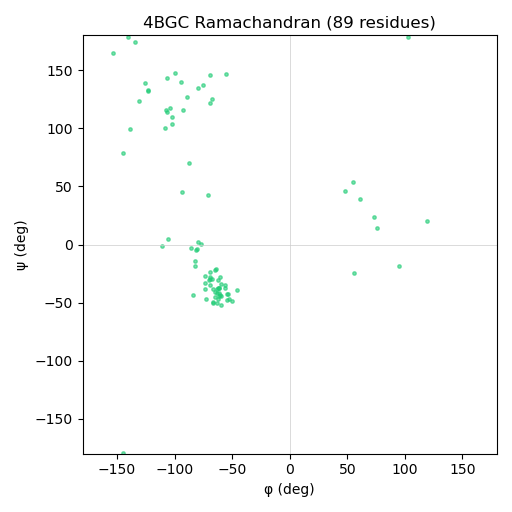(224-240)
  IPR003972 Potassium channel, voltage dependent, Kv1 [PR01496] (247-258)
  IPR004050 Potassium channel, voltage dependent, Kv1.3 [PR01510] (53-71)
  IPR004050 Potassium channel, voltage dependent, Kv1.3 [PR01510] (83-90)
  IPR004050 Potassium channel, voltage dependent, Kv1.3 [PR01510] (96-108)
  IPR004050 Potassium channel, voltage dependent, Kv1.3 [PR01510] (122-136)
  IPR004050 Potassium channel, voltage dependent, Kv1.3 [PR01510] (270-287)
  IPR005821 Ion transport domain [PF00520] (237-490)
  IPR011333 SKP1/BTB/POZ domain superfamily [G3DSA:3.30.710.10] (104-203)
  IPR011333 SKP1/BTB/POZ domain superfamily [SSF54695] (104-201)
  IPR027359 Voltage-dependent channel domain superfamily [G3DSA:1.20.120.350] (204-380)

Foldseek 3Di:
DQWAWEAALNDIDIDGLVLCLQCQWQSNPPVNQVVQADPVVRHGYHPADDVLVVQVSCCSVVNGAGDDDPPQDPVRNVVVCVVRRVDDVNVVNSCVNVVVD